Protein AF-A0A431HMB2-F1 (afdb_monomer_lite)

Secondary structure (DSSP, 8-state):
--HHHIIIIIHHHHHHHHHH-TT--------SS---TTTTT-S----SSS---TTS---------------HHHHHHH----STTGGGGS------SSTTSPPPP-----TT--

Radius of gyration: 18.94 Å; chains: 1; bounding box: 45×28×49 Å

Sequence (114 aa):
MPARLARRIVVPALPGFFEHYPDIRLQLSVGDKRVDPLREGLDVVIRVGGPADERCVQRRLGTLAQVNIAAPAYLERYGEPEDLAALAGHYVIGYRAAPDEEAQEWLYVDADGR

pLDDT: mean 86.88, std 9.64, range [54.94, 98.38]

Structure (mmCIF, N/CA/C/O backbone):
data_AF-A0A431HMB2-F1
#
_entry.id   AF-A0A431HMB2-F1
#
loop_
_atom_site.group_PDB
_atom_site.id
_atom_site.type_symbol
_atom_site.label_atom_id
_atom_site.label_alt_id
_atom_site.label_comp_id
_atom_site.label_asym_id
_atom_site.label_entity_id
_atom_site.label_seq_id
_atom_site.pdbx_PDB_ins_code
_atom_site.Cartn_x
_atom_site.Cartn_y
_atom_site.Cartn_z
_atom_site.occupancy
_atom_site.B_iso_or_equiv
_atom_site.auth_seq_id
_atom_site.auth_comp_id
_atom_site.auth_asym_id
_atom_site.auth_atom_id
_atom_site.pdbx_PDB_model_num
ATOM 1 N N . MET A 1 1 ? -5.819 5.941 4.331 1.00 88.69 1 MET A N 1
ATOM 2 C CA . MET A 1 1 ? -5.322 4.554 4.130 1.00 88.69 1 MET A CA 1
ATOM 3 C C . MET A 1 1 ? -5.307 4.239 2.638 1.00 88.69 1 MET A C 1
ATOM 5 O O . MET A 1 1 ? -6.287 4.595 1.989 1.00 88.69 1 MET A O 1
ATOM 9 N N . PRO A 1 2 ? -4.290 3.533 2.102 1.00 88.69 2 PRO A N 1
ATOM 10 C CA . PRO A 1 2 ? -4.230 3.187 0.682 1.00 88.69 2 PRO A CA 1
ATOM 11 C C . PRO A 1 2 ? -5.437 2.386 0.186 1.00 88.69 2 PRO A C 1
ATOM 13 O O . PRO A 1 2 ? -5.875 1.422 0.829 1.00 88.69 2 PRO A O 1
ATOM 16 N N . ALA A 1 3 ? -5.948 2.739 -0.996 1.00 90.75 3 ALA A N 1
ATOM 17 C CA . ALA A 1 3 ? -7.209 2.197 -1.515 1.00 90.75 3 ALA A CA 1
ATOM 18 C C . ALA A 1 3 ? -7.197 0.679 -1.727 1.00 90.75 3 ALA A C 1
ATOM 20 O O . ALA A 1 3 ? -8.194 -0.006 -1.474 1.00 90.75 3 ALA A O 1
ATOM 21 N N . ARG A 1 4 ? -6.056 0.124 -2.148 1.00 90.12 4 ARG A N 1
ATOM 22 C CA . ARG A 1 4 ? -5.918 -1.324 -2.353 1.00 90.12 4 ARG A CA 1
ATOM 23 C C . ARG A 1 4 ? -6.013 -2.101 -1.041 1.00 90.12 4 ARG A C 1
ATOM 25 O O . ARG A 1 4 ? -6.713 -3.109 -1.017 1.00 90.12 4 ARG A O 1
ATOM 32 N N . LEU A 1 5 ? -5.388 -1.621 0.037 1.00 91.81 5 LEU A N 1
ATOM 33 C CA . LEU A 1 5 ? -5.487 -2.251 1.360 1.00 91.81 5 LEU A CA 1
ATOM 34 C C . LEU A 1 5 ? -6.914 -2.181 1.903 1.00 91.81 5 LEU A C 1
ATOM 36 O O . LEU A 1 5 ? -7.443 -3.192 2.366 1.00 91.81 5 LEU A O 1
ATOM 40 N N . ALA A 1 6 ? -7.554 -1.015 1.768 1.00 94.50 6 ALA A N 1
ATOM 41 C CA . ALA A 1 6 ? -8.943 -0.817 2.163 1.00 94.50 6 ALA A CA 1
ATOM 42 C C . ALA A 1 6 ? -9.854 -1.871 1.521 1.00 94.50 6 ALA A C 1
ATOM 44 O O . ALA A 1 6 ? -10.526 -2.634 2.210 1.00 94.50 6 ALA A O 1
ATOM 45 N N . ARG A 1 7 ? -9.818 -1.954 0.186 1.00 95.06 7 ARG A N 1
ATOM 46 C CA . ARG A 1 7 ? -10.714 -2.802 -0.606 1.00 95.06 7 ARG A CA 1
ATOM 47 C C . ARG A 1 7 ? -10.401 -4.294 -0.498 1.00 95.06 7 ARG A C 1
ATOM 49 O O . ARG A 1 7 ? -11.319 -5.101 -0.594 1.00 95.06 7 ARG A O 1
ATOM 56 N N . ARG A 1 8 ? -9.125 -4.678 -0.403 1.00 94.56 8 ARG A N 1
ATOM 57 C CA . ARG A 1 8 ? -8.709 -6.091 -0.476 1.00 94.56 8 ARG A CA 1
ATOM 58 C C . ARG A 1 8 ? -8.589 -6.765 0.885 1.00 94.56 8 ARG A C 1
ATOM 60 O O . ARG A 1 8 ? -8.676 -7.984 0.923 1.00 94.56 8 ARG A O 1
ATOM 67 N N . ILE A 1 9 ? -8.365 -6.002 1.956 1.00 93.50 9 ILE A N 1
ATOM 68 C CA . ILE A 1 9 ? -8.044 -6.557 3.278 1.00 93.50 9 ILE A CA 1
ATOM 69 C C . ILE A 1 9 ? -9.023 -6.050 4.334 1.00 93.50 9 ILE A C 1
ATOM 71 O O . ILE A 1 9 ? -9.699 -6.853 4.965 1.00 93.50 9 ILE A O 1
ATOM 75 N N . VAL A 1 10 ? -9.132 -4.729 4.509 1.00 94.94 10 VAL A N 1
ATOM 76 C CA . VAL A 1 10 ? -9.878 -4.156 5.644 1.00 94.94 10 VAL A CA 1
ATOM 77 C C . VAL A 1 10 ? -11.383 -4.325 5.476 1.00 94.94 10 VAL A C 1
ATOM 79 O O . VAL A 1 10 ? -12.014 -4.942 6.324 1.00 94.94 10 VAL A O 1
ATOM 82 N N . VAL A 1 11 ? -11.960 -3.824 4.378 1.00 96.62 11 VAL A N 1
ATOM 83 C CA . VAL A 1 11 ? -13.413 -3.859 4.139 1.00 96.62 11 VAL A CA 1
ATOM 84 C C . VAL A 1 11 ? -13.976 -5.288 4.173 1.00 96.62 11 VAL A C 1
ATOM 86 O O . VAL A 1 11 ? -14.976 -5.491 4.859 1.00 96.62 11 VAL A O 1
ATOM 89 N N . PRO A 1 12 ? -13.348 -6.298 3.532 1.00 97.88 12 PRO A N 1
ATOM 90 C CA . PRO A 1 12 ? -13.815 -7.682 3.627 1.00 97.88 12 PRO A CA 1
ATOM 91 C C . PRO A 1 12 ? -13.794 -8.274 5.045 1.00 97.88 12 PRO A C 1
ATOM 93 O O . PRO A 1 12 ? -14.567 -9.185 5.321 1.00 97.88 12 PRO A O 1
ATOM 96 N N . ALA A 1 13 ? -12.935 -7.776 5.940 1.00 97.00 13 ALA A N 1
ATOM 97 C CA . ALA A 1 13 ? -12.833 -8.244 7.323 1.00 97.00 13 ALA A CA 1
ATOM 98 C C . ALA A 1 13 ? -13.796 -7.524 8.290 1.00 97.00 13 ALA A C 1
ATOM 100 O O . ALA A 1 13 ? -13.977 -7.974 9.422 1.00 97.00 13 ALA A O 1
ATOM 101 N N . LEU A 1 14 ? -14.427 -6.422 7.861 1.00 97.25 14 LEU A N 1
ATOM 102 C CA . LEU A 1 14 ? -15.315 -5.625 8.712 1.00 97.25 14 LEU A CA 1
ATOM 103 C C . LEU A 1 14 ? -16.530 -6.383 9.266 1.00 97.25 14 LEU A C 1
ATOM 105 O O . LEU A 1 14 ? -16.851 -6.133 10.424 1.00 97.25 14 LEU A O 1
ATOM 109 N N . PRO A 1 15 ? -17.199 -7.297 8.530 1.00 97.94 15 PRO A N 1
ATOM 110 C CA . PRO A 1 15 ? -18.327 -8.040 9.091 1.00 97.94 15 PRO A CA 1
ATOM 111 C C . PRO A 1 15 ? -17.944 -8.792 10.370 1.00 97.94 15 PRO A C 1
ATOM 113 O O . PRO A 1 15 ? -18.532 -8.553 11.420 1.00 97.94 15 PRO A O 1
ATOM 116 N N . GLY A 1 16 ? -16.872 -9.591 10.317 1.00 98.31 16 GLY A N 1
ATOM 117 C CA . GLY A 1 16 ? -16.367 -10.303 11.491 1.00 98.31 16 GLY A CA 1
ATOM 118 C C . GLY A 1 16 ? -15.877 -9.357 12.590 1.00 98.31 16 GLY A C 1
ATOM 119 O O . GLY A 1 16 ? -16.065 -9.637 13.769 1.00 98.31 16 GLY A O 1
ATOM 120 N N . PHE A 1 17 ? -15.297 -8.207 12.235 1.00 98.06 17 PHE A N 1
ATOM 121 C CA . PHE A 1 17 ? -14.912 -7.195 13.221 1.00 98.06 17 PHE A CA 1
ATOM 122 C C . PHE A 1 17 ? -16.124 -6.640 13.986 1.00 98.06 17 PHE A C 1
ATOM 124 O O . PHE A 1 17 ? -16.083 -6.577 15.211 1.00 98.06 17 PHE A O 1
ATOM 131 N N . PHE A 1 18 ? -17.211 -6.284 13.298 1.00 98.31 18 PHE A N 1
ATOM 132 C CA . PHE A 1 18 ? -18.414 -5.755 13.949 1.00 98.31 18 PHE A CA 1
ATOM 133 C C . PHE A 1 18 ? -19.187 -6.815 14.738 1.00 98.31 18 PHE A C 1
ATOM 135 O O . PHE A 1 18 ? -19.814 -6.475 15.736 1.00 98.31 18 PHE A O 1
ATOM 142 N N . GLU A 1 19 ? -19.103 -8.090 14.355 1.00 98.31 19 GLU A N 1
ATOM 143 C CA . GLU A 1 19 ? -19.627 -9.192 15.174 1.00 98.31 19 GLU A CA 1
ATOM 144 C C . GLU A 1 19 ? -18.907 -9.293 16.527 1.00 98.31 19 GLU A C 1
ATOM 146 O O . GLU A 1 19 ? -19.548 -9.502 17.554 1.00 98.31 19 GLU A O 1
ATOM 151 N N . HIS A 1 20 ? -17.582 -9.112 16.545 1.00 98.38 20 HIS A N 1
ATOM 152 C CA . HIS A 1 20 ? -16.788 -9.163 17.778 1.00 98.38 20 HIS A CA 1
ATOM 153 C C . HIS A 1 20 ? -16.853 -7.858 18.586 1.00 98.38 20 HIS A C 1
ATOM 155 O O . HIS A 1 20 ? -16.676 -7.884 19.805 1.00 98.38 20 HIS A O 1
ATOM 161 N N . TYR A 1 21 ? -17.098 -6.724 17.923 1.00 98.06 21 TYR A N 1
ATOM 162 C CA . TYR A 1 21 ? -17.083 -5.388 18.522 1.00 98.06 21 TYR A CA 1
ATOM 163 C C . TYR A 1 21 ? -18.300 -4.547 18.085 1.00 98.06 21 TYR A C 1
ATOM 165 O O . TYR A 1 21 ? -18.144 -3.575 17.338 1.00 98.06 21 TYR A O 1
ATOM 173 N N . PRO A 1 22 ? -19.515 -4.883 18.554 1.00 97.62 22 PRO A N 1
ATOM 174 C CA . PRO A 1 22 ? -20.759 -4.281 18.062 1.00 97.62 22 PRO A CA 1
ATOM 175 C C . PRO A 1 22 ? -20.928 -2.796 18.416 1.00 97.62 22 PRO A C 1
ATOM 177 O O . PRO A 1 22 ? -21.618 -2.070 17.704 1.00 97.62 22 PRO A O 1
ATOM 180 N N . ASP A 1 23 ? -20.279 -2.321 19.482 1.00 98.25 23 ASP A N 1
ATOM 181 C CA . ASP A 1 23 ? -20.394 -0.930 19.942 1.00 98.25 23 ASP A CA 1
ATOM 182 C C . ASP A 1 23 ? -19.453 0.036 19.199 1.00 98.25 23 ASP A C 1
ATOM 184 O O . ASP A 1 23 ? -19.543 1.260 19.357 1.00 98.25 23 ASP A O 1
ATOM 188 N N . ILE A 1 24 ? -18.532 -0.486 18.380 1.00 97.19 24 ILE A N 1
ATOM 189 C CA . ILE A 1 24 ? -17.585 0.345 17.635 1.00 97.19 24 ILE A CA 1
ATOM 190 C C . ILE A 1 24 ? -18.273 0.946 16.410 1.00 97.19 24 ILE A C 1
ATOM 192 O O . ILE A 1 24 ? -18.699 0.247 15.492 1.00 97.19 24 ILE A O 1
ATOM 196 N N . ARG A 1 25 ? -18.279 2.279 16.341 1.00 96.00 25 ARG A N 1
ATOM 197 C CA . ARG A 1 25 ? -18.601 3.021 15.117 1.00 96.00 25 ARG A CA 1
ATOM 198 C C . ARG A 1 25 ? -17.316 3.344 14.372 1.00 96.00 25 ARG A C 1
ATOM 200 O O . ARG A 1 25 ? -16.444 4.018 14.910 1.00 96.00 25 ARG A O 1
ATOM 207 N N . LEU A 1 26 ? -17.213 2.879 13.131 1.00 95.12 26 LEU A N 1
ATOM 208 C CA . LEU A 1 26 ? -16.029 3.071 12.301 1.00 95.12 26 LEU A CA 1
ATOM 209 C C . LEU A 1 26 ? -16.276 4.144 11.238 1.00 95.12 26 LEU A C 1
ATOM 211 O O . LEU A 1 26 ? -17.196 4.024 10.431 1.00 95.12 26 LEU A O 1
ATOM 215 N N . GLN A 1 27 ? -15.396 5.142 11.181 1.00 95.12 27 GLN A N 1
ATOM 216 C CA . GLN A 1 27 ? -15.281 6.050 10.044 1.00 95.12 27 GLN A CA 1
ATOM 217 C C . GLN A 1 27 ? -13.992 5.732 9.286 1.00 95.12 27 GLN A C 1
ATOM 219 O O . GLN A 1 27 ? -12.905 5.738 9.857 1.00 95.12 27 GLN A O 1
ATOM 224 N N . LEU A 1 28 ? -14.111 5.434 7.991 1.00 93.44 28 LEU A N 1
ATOM 225 C CA . LEU A 1 28 ? -12.984 5.012 7.163 1.00 93.44 28 LEU A CA 1
ATOM 226 C C . LEU A 1 28 ? -12.655 6.076 6.114 1.00 93.44 28 LEU A C 1
ATOM 228 O O . LEU A 1 28 ? -13.482 6.371 5.255 1.00 93.44 28 LEU A O 1
ATOM 232 N N . SER A 1 29 ? -11.429 6.601 6.148 1.00 92.19 29 SER A N 1
ATOM 233 C CA . SER A 1 29 ? -10.899 7.483 5.102 1.00 92.19 29 SER A CA 1
ATOM 234 C C . SER A 1 29 ? -9.874 6.752 4.231 1.00 92.19 29 SER A C 1
ATOM 236 O O . SER A 1 29 ? -8.893 6.161 4.713 1.00 92.19 29 SER A O 1
ATOM 238 N N . VAL A 1 30 ? -10.109 6.785 2.920 1.00 92.19 30 VAL A N 1
ATOM 239 C CA . VAL A 1 30 ? -9.316 6.077 1.915 1.00 92.19 30 VAL A CA 1
ATOM 240 C C . VAL A 1 30 ? -8.680 7.084 0.968 1.00 92.19 30 VAL A C 1
ATOM 242 O O . VAL A 1 30 ? -9.356 7.932 0.399 1.00 92.19 30 VAL A O 1
ATOM 245 N N . GLY A 1 31 ? -7.369 6.968 0.800 1.00 87.62 31 GLY A N 1
ATOM 246 C CA . GLY A 1 31 ? -6.561 7.876 0.006 1.00 87.62 31 GLY A CA 1
ATOM 247 C C . GLY A 1 31 ? -5.082 7.553 0.164 1.00 87.62 31 GLY A C 1
ATOM 248 O O . GLY A 1 31 ? -4.658 7.049 1.213 1.00 87.62 31 GLY A O 1
ATOM 249 N N . ASP A 1 32 ? -4.330 7.837 -0.895 1.00 80.69 32 ASP A N 1
ATOM 250 C CA . ASP A 1 32 ? -2.886 7.606 -0.960 1.00 80.69 32 ASP A CA 1
ATOM 251 C C . ASP A 1 32 ? -2.078 8.822 -0.468 1.00 80.69 32 ASP A C 1
ATOM 253 O O . ASP A 1 32 ? -0.906 8.690 -0.129 1.00 80.69 32 ASP A O 1
ATOM 257 N N . LYS A 1 33 ? -2.726 9.990 -0.348 1.00 79.75 33 LYS A N 1
ATOM 258 C CA . LYS A 1 33 ? -2.121 11.223 0.160 1.00 79.75 33 LYS A CA 1
ATOM 259 C C . LYS A 1 33 ? -1.625 11.056 1.600 1.00 79.75 33 LYS A C 1
ATOM 261 O O . LYS A 1 33 ? -2.301 10.454 2.445 1.00 79.75 33 LYS A O 1
ATOM 266 N N . ARG A 1 34 ? -0.474 11.661 1.906 1.00 77.38 34 ARG A N 1
ATOM 267 C CA . ARG A 1 34 ? -0.025 11.821 3.293 1.00 77.38 34 ARG A CA 1
ATOM 268 C C . ARG A 1 34 ? -0.954 12.760 4.066 1.00 77.38 34 ARG A C 1
ATOM 270 O O . ARG A 1 34 ? -1.260 13.863 3.628 1.00 77.38 34 ARG A O 1
ATOM 277 N N . VAL A 1 35 ? -1.355 12.293 5.241 1.00 81.25 35 VAL A N 1
ATOM 278 C CA . VAL A 1 35 ? -2.218 12.997 6.195 1.00 81.25 35 VAL A CA 1
ATOM 279 C C . VAL A 1 35 ? -1.465 13.193 7.503 1.00 81.25 35 VAL A C 1
ATOM 281 O O . VAL A 1 35 ? -0.645 12.335 7.863 1.00 81.25 35 VAL A O 1
ATOM 284 N N . ASP A 1 36 ? -1.737 14.298 8.199 1.00 84.44 36 ASP A N 1
ATOM 285 C CA . ASP A 1 36 ? -1.273 14.507 9.577 1.00 84.44 36 ASP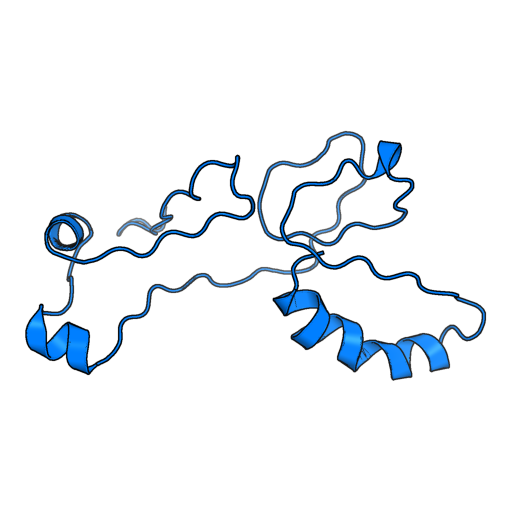 A CA 1
ATOM 286 C C . ASP A 1 36 ? -2.346 13.939 10.520 1.00 84.44 36 ASP A C 1
ATOM 288 O O . ASP A 1 36 ? -3.415 14.544 10.650 1.00 84.44 36 ASP A O 1
ATOM 292 N N . PRO A 1 37 ? -2.098 12.790 11.181 1.00 85.25 37 PRO A N 1
ATOM 293 C CA . PRO A 1 37 ? -3.121 12.132 11.986 1.00 85.25 37 PRO A CA 1
ATOM 294 C C . PRO A 1 37 ? -3.609 13.001 13.146 1.00 85.25 37 PRO A C 1
ATOM 296 O O . PRO A 1 37 ? -4.797 12.989 13.459 1.00 85.25 37 PRO A O 1
ATOM 299 N N . LEU A 1 38 ? -2.713 13.787 13.757 1.00 85.38 38 LEU A N 1
ATOM 300 C CA . LEU A 1 38 ? -3.050 14.632 14.901 1.00 85.38 38 LEU A CA 1
ATOM 301 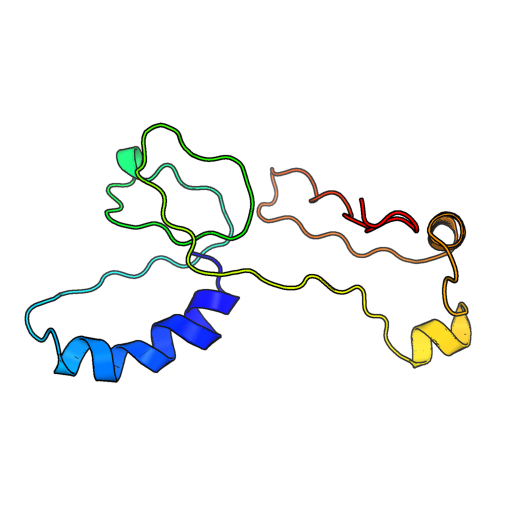C C . LEU A 1 38 ? -3.916 15.814 14.464 1.00 85.38 38 LEU A C 1
ATOM 303 O O . LEU A 1 38 ? -4.904 16.128 15.125 1.00 85.38 38 LEU A O 1
ATOM 307 N N . ARG A 1 39 ? -3.560 16.478 13.356 1.00 86.62 39 ARG A N 1
ATOM 308 C CA . ARG A 1 39 ? -4.323 17.641 12.865 1.00 86.62 39 ARG A CA 1
ATOM 309 C C . ARG A 1 39 ? -5.676 17.247 12.282 1.00 86.62 39 ARG A C 1
ATOM 311 O O . ARG A 1 39 ? -6.608 18.041 12.358 1.00 86.62 39 ARG A O 1
ATOM 318 N N . GLU A 1 40 ? -5.776 16.054 11.705 1.00 85.81 40 GLU A N 1
ATOM 319 C CA . GLU A 1 40 ? -7.002 15.550 11.075 1.00 85.81 40 GLU A CA 1
ATOM 320 C C . GLU A 1 40 ? -7.899 14.752 12.037 1.00 85.81 40 GLU A C 1
ATOM 322 O O . GLU A 1 40 ? -8.977 14.318 11.639 1.00 85.81 40 GLU A O 1
ATOM 327 N N . GLY A 1 41 ? -7.488 14.582 13.300 1.00 89.06 41 GLY A N 1
ATOM 328 C CA . GLY A 1 41 ? -8.275 13.874 14.314 1.00 89.06 41 GLY A CA 1
ATOM 329 C C . GLY A 1 41 ? -8.430 12.380 14.020 1.00 89.06 41 GLY A C 1
ATOM 330 O O . GLY A 1 41 ? -9.493 11.814 14.258 1.00 89.06 41 GLY A O 1
ATOM 331 N N . LEU A 1 42 ? -7.396 11.754 13.452 1.00 91.25 42 LEU A N 1
ATOM 332 C CA . LEU A 1 42 ? -7.386 10.333 13.111 1.00 91.25 42 LEU A CA 1
ATOM 333 C C . LEU A 1 42 ? -6.797 9.509 14.259 1.00 91.25 42 LEU A C 1
ATOM 335 O O . LEU A 1 42 ? -5.633 9.688 14.616 1.00 91.25 42 LEU A O 1
ATOM 339 N N . ASP A 1 43 ? -7.561 8.536 14.758 1.00 92.00 43 ASP A N 1
ATOM 340 C CA . ASP A 1 43 ? -7.095 7.623 15.811 1.00 92.00 43 ASP A CA 1
ATOM 341 C C . ASP A 1 43 ? -6.055 6.615 15.298 1.00 92.00 43 ASP A C 1
ATOM 343 O O . ASP A 1 43 ? -5.108 6.254 15.997 1.00 92.00 43 ASP A O 1
ATOM 347 N N . VAL A 1 44 ? -6.237 6.130 14.063 1.00 91.81 44 VAL A N 1
ATOM 348 C CA . VAL A 1 44 ? -5.399 5.090 13.451 1.00 91.81 44 VAL A CA 1
ATOM 349 C C . VAL A 1 44 ? -5.156 5.402 11.982 1.00 91.81 44 VAL A C 1
ATOM 351 O O . VAL A 1 44 ? -6.086 5.655 11.215 1.00 91.81 44 VAL A O 1
ATOM 354 N N . VAL A 1 45 ? -3.897 5.291 11.555 1.00 91.06 45 VAL A N 1
ATOM 355 C CA . VAL A 1 45 ? -3.517 5.406 10.145 1.00 91.06 45 VAL A CA 1
ATOM 356 C C . VAL A 1 45 ? -2.760 4.162 9.702 1.00 91.06 45 VAL A C 1
ATOM 358 O O . VAL A 1 45 ? -1.723 3.807 10.253 1.00 91.06 45 VAL A O 1
ATOM 361 N N . ILE A 1 46 ? -3.271 3.515 8.654 1.00 90.50 46 ILE A N 1
ATOM 362 C CA . ILE A 1 46 ? -2.614 2.394 7.976 1.00 90.50 46 ILE A CA 1
ATOM 363 C C . ILE A 1 46 ? -1.956 2.930 6.704 1.00 90.50 46 ILE A C 1
ATOM 365 O O . ILE A 1 46 ? -2.650 3.493 5.848 1.00 90.50 46 ILE A O 1
ATOM 369 N N . ARG A 1 47 ? -0.634 2.752 6.575 1.00 86.94 47 ARG A N 1
ATOM 370 C CA . ARG A 1 47 ? 0.174 3.194 5.423 1.00 86.94 47 ARG A CA 1
ATOM 371 C C . ARG A 1 47 ? 1.138 2.107 4.949 1.00 86.94 47 ARG A C 1
ATOM 373 O O . ARG A 1 47 ? 1.428 1.162 5.677 1.00 86.94 47 ARG A O 1
ATOM 380 N N . VAL A 1 48 ? 1.621 2.271 3.719 1.00 85.75 48 VAL A N 1
ATOM 381 C CA . VAL A 1 48 ? 2.683 1.464 3.107 1.00 85.75 48 VAL A CA 1
ATOM 382 C C . VAL A 1 48 ? 3.885 2.375 2.891 1.00 85.75 48 VAL A C 1
ATOM 384 O O . VAL A 1 48 ? 3.734 3.429 2.282 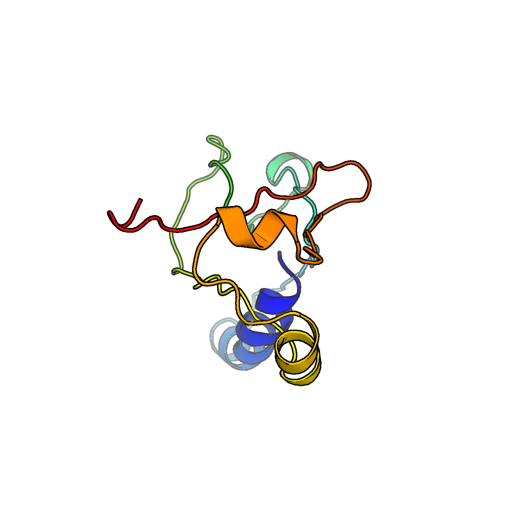1.00 85.75 48 VAL A O 1
ATOM 387 N N . GLY A 1 49 ? 5.054 1.968 3.390 1.00 76.88 49 GLY A N 1
ATOM 388 C CA . GLY A 1 49 ? 6.298 2.730 3.260 1.00 76.88 49 GLY A CA 1
ATOM 389 C C . GLY A 1 49 ? 6.323 4.078 4.002 1.00 76.88 49 GLY A C 1
ATOM 390 O O . GLY A 1 49 ? 5.374 4.462 4.691 1.00 76.88 49 GLY A O 1
ATOM 391 N N . GLY A 1 50 ? 7.436 4.798 3.823 1.00 67.31 50 GLY A N 1
ATOM 392 C CA . GLY A 1 50 ? 7.689 6.141 4.356 1.00 67.31 50 GLY A CA 1
ATOM 393 C C . GLY A 1 50 ? 8.228 6.175 5.796 1.00 67.31 50 GLY A C 1
ATOM 394 O O . GLY A 1 50 ? 8.021 5.226 6.554 1.00 67.31 50 GLY A O 1
ATOM 395 N N . PRO A 1 51 ? 8.921 7.262 6.189 1.00 60.59 51 PRO A N 1
ATOM 396 C CA . PRO A 1 51 ? 9.373 7.435 7.558 1.00 60.59 51 PRO A CA 1
ATOM 397 C C . PRO A 1 51 ? 8.184 7.588 8.510 1.00 60.59 51 PRO A C 1
ATOM 399 O O . PRO A 1 51 ? 7.154 8.193 8.195 1.00 60.59 51 PRO A O 1
ATOM 402 N N . ALA A 1 52 ? 8.383 7.003 9.683 1.00 61.56 52 ALA A N 1
ATOM 403 C CA . ALA A 1 52 ? 7.685 7.261 10.924 1.00 61.56 52 ALA A CA 1
ATOM 404 C C . ALA A 1 52 ? 7.294 8.739 11.103 1.00 61.56 52 ALA A C 1
ATOM 406 O O . ALA A 1 52 ? 8.162 9.605 11.062 1.00 61.56 52 ALA A O 1
ATOM 407 N N . ASP A 1 53 ? 6.023 9.027 11.396 1.00 70.81 53 ASP A N 1
ATOM 408 C CA . ASP A 1 53 ? 5.735 10.222 12.192 1.00 70.81 53 ASP A CA 1
ATOM 409 C C . ASP A 1 53 ? 6.123 9.880 13.634 1.00 70.81 53 ASP A C 1
ATOM 411 O O . ASP A 1 53 ? 5.515 8.997 14.245 1.00 70.81 53 ASP A O 1
ATOM 415 N N . GLU A 1 54 ? 7.169 10.519 14.155 1.00 75.81 54 GLU A N 1
ATOM 416 C CA . GLU A 1 54 ? 7.701 10.248 15.498 1.00 75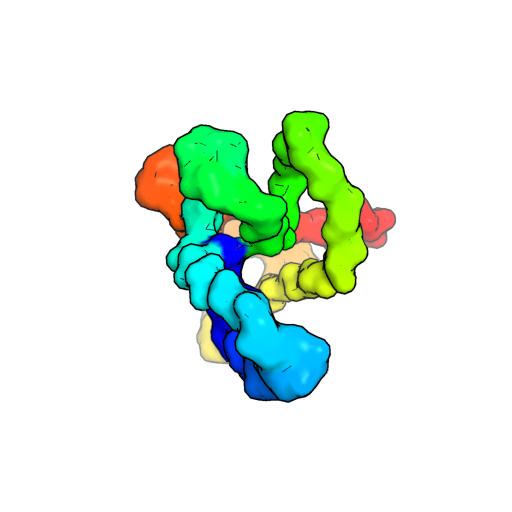.81 54 GLU A CA 1
ATOM 417 C C . GLU A 1 54 ? 6.682 10.542 16.607 1.00 75.81 54 GLU A C 1
ATOM 419 O O . GLU A 1 54 ? 6.799 10.025 17.717 1.00 75.81 54 GLU A O 1
ATOM 424 N N . ARG A 1 55 ? 5.637 11.322 16.301 1.00 83.88 55 ARG A N 1
ATOM 425 C CA . ARG A 1 55 ? 4.531 11.620 17.221 1.00 83.88 55 ARG A CA 1
ATOM 426 C C . ARG A 1 55 ? 3.549 10.451 17.365 1.00 83.88 55 ARG A C 1
ATOM 428 O O . ARG A 1 55 ? 2.666 10.509 18.218 1.00 83.88 55 ARG A O 1
ATOM 435 N N . CYS A 1 56 ? 3.668 9.406 16.543 1.00 84.69 56 CYS A N 1
ATOM 436 C CA . CYS A 1 56 ? 2.766 8.257 16.536 1.00 84.69 56 CYS A CA 1
ATOM 437 C C . CYS A 1 56 ? 3.470 6.971 16.986 1.00 84.69 56 CYS A C 1
ATOM 439 O O . CYS A 1 56 ? 4.558 6.633 16.516 1.00 84.69 56 CYS A O 1
ATOM 441 N N . VAL A 1 57 ? 2.783 6.184 17.822 1.00 88.56 57 VAL A N 1
ATOM 442 C CA . VAL A 1 57 ? 3.183 4.797 18.097 1.00 88.56 57 VAL A CA 1
ATOM 443 C C . VAL A 1 57 ? 3.025 3.971 16.825 1.00 88.56 57 VAL A C 1
ATOM 445 O O . VAL A 1 57 ? 1.998 4.033 16.149 1.00 88.56 57 VAL A O 1
ATOM 448 N N . GLN A 1 58 ? 4.038 3.167 16.511 1.00 87.56 58 GLN A N 1
ATOM 449 C CA . GLN A 1 58 ? 4.074 2.374 15.288 1.00 87.56 58 GLN A CA 1
ATOM 450 C C . GLN A 1 58 ? 4.022 0.884 15.567 1.00 87.56 58 GLN A C 1
ATOM 452 O O . GLN A 1 58 ? 4.675 0.361 16.469 1.00 87.56 58 GLN A O 1
ATOM 457 N N . ARG A 1 59 ? 3.272 0.184 14.716 1.00 89.50 59 ARG A N 1
ATOM 458 C CA . ARG A 1 59 ? 3.198 -1.271 14.707 1.00 89.50 59 ARG A CA 1
ATOM 459 C C . ARG A 1 59 ? 3.297 -1.775 13.276 1.00 89.50 59 ARG A C 1
ATOM 461 O O . ARG A 1 59 ? 2.444 -1.472 12.445 1.00 89.50 59 ARG A O 1
ATOM 468 N N . ARG A 1 60 ? 4.317 -2.590 12.995 1.00 90.00 60 ARG A N 1
ATOM 469 C CA . ARG A 1 60 ? 4.436 -3.285 11.708 1.00 90.00 60 ARG A CA 1
ATOM 470 C C . ARG A 1 60 ? 3.318 -4.324 11.591 1.00 90.00 60 ARG A C 1
ATOM 472 O O . ARG A 1 60 ? 3.246 -5.234 12.412 1.00 90.00 60 ARG A O 1
ATOM 479 N N . LEU A 1 61 ? 2.467 -4.187 10.572 1.00 91.12 61 LEU A N 1
ATOM 480 C CA . LEU A 1 61 ? 1.387 -5.143 10.279 1.00 91.12 61 LEU A CA 1
ATOM 481 C C . LEU A 1 61 ? 1.827 -6.257 9.320 1.00 91.12 61 LEU A C 1
ATOM 483 O O . LEU A 1 61 ? 1.266 -7.345 9.344 1.00 91.12 61 LEU A O 1
ATOM 487 N N . GLY A 1 62 ? 2.837 -5.995 8.490 1.00 90.12 62 GLY A N 1
ATOM 488 C CA . GLY A 1 62 ? 3.358 -6.946 7.515 1.00 90.12 62 GLY A CA 1
ATOM 489 C C . GLY A 1 62 ? 4.301 -6.277 6.523 1.00 90.12 62 GLY A C 1
ATOM 490 O O . GLY A 1 62 ? 4.706 -5.129 6.717 1.00 90.12 62 GLY A O 1
ATOM 491 N N . THR A 1 63 ? 4.633 -7.005 5.463 1.00 88.44 63 THR A N 1
ATOM 492 C CA . THR A 1 63 ? 5.410 -6.529 4.316 1.00 88.44 63 THR A CA 1
ATOM 493 C C . THR A 1 63 ? 4.591 -6.706 3.040 1.00 88.44 63 THR A C 1
ATOM 495 O O . THR A 1 63 ? 3.740 -7.590 2.950 1.00 88.44 63 THR A O 1
ATOM 498 N N . LEU A 1 64 ? 4.826 -5.842 2.054 1.00 84.38 64 LEU A N 1
ATOM 499 C CA . LEU A 1 64 ? 4.237 -5.953 0.722 1.00 84.38 64 LEU A CA 1
ATOM 500 C C . LEU A 1 64 ? 5.375 -6.102 -0.278 1.00 84.38 64 LEU A C 1
ATOM 502 O O . LEU A 1 64 ? 6.277 -5.269 -0.301 1.00 84.38 64 LEU A O 1
ATOM 506 N N . ALA A 1 65 ? 5.331 -7.161 -1.082 1.00 83.12 65 ALA A N 1
ATOM 507 C CA . ALA A 1 65 ? 6.274 -7.332 -2.175 1.00 83.12 65 ALA A CA 1
ATOM 508 C C . ALA A 1 65 ? 5.930 -6.349 -3.300 1.00 83.12 65 ALA A C 1
ATOM 510 O O . ALA A 1 65 ? 4.784 -6.294 -3.755 1.00 83.12 65 ALA A O 1
ATOM 511 N N . GLN A 1 66 ? 6.926 -5.587 -3.744 1.00 80.50 66 GLN A N 1
ATOM 512 C CA . GLN A 1 66 ? 6.844 -4.773 -4.948 1.00 80.50 66 GLN A CA 1
ATOM 513 C C . GLN A 1 66 ? 7.539 -5.538 -6.074 1.00 80.50 66 GLN A C 1
ATOM 515 O O . GLN A 1 66 ? 8.660 -6.007 -5.900 1.00 80.50 66 GLN A O 1
ATOM 520 N N . VAL A 1 67 ? 6.855 -5.703 -7.205 1.00 85.06 67 VAL A N 1
ATOM 521 C CA . VAL A 1 67 ? 7.381 -6.410 -8.377 1.00 85.06 67 VAL A CA 1
ATOM 522 C C . VAL A 1 67 ? 7.196 -5.550 -9.615 1.00 85.06 67 VAL A C 1
ATOM 524 O O . VAL A 1 67 ? 6.163 -4.894 -9.770 1.00 85.06 67 VAL A O 1
ATOM 527 N N . ASN A 1 68 ? 8.192 -5.576 -10.494 1.00 85.62 68 ASN A N 1
ATOM 528 C CA . ASN A 1 68 ? 8.108 -4.956 -11.807 1.00 85.62 68 ASN A CA 1
ATOM 529 C C . ASN A 1 68 ? 7.470 -5.950 -12.771 1.00 85.62 68 ASN A C 1
ATOM 531 O O . ASN A 1 68 ? 7.819 -7.129 -12.780 1.00 85.62 68 ASN A O 1
ATOM 535 N N . ILE A 1 69 ? 6.505 -5.480 -13.553 1.00 90.50 69 ILE A N 1
ATOM 536 C CA . ILE A 1 69 ? 5.790 -6.304 -14.524 1.00 90.50 69 ILE A CA 1
ATOM 537 C C . ILE A 1 69 ? 5.629 -5.531 -15.824 1.00 90.50 69 ILE A C 1
ATOM 539 O O . ILE A 1 69 ? 5.439 -4.314 -15.822 1.00 90.50 69 ILE A O 1
ATOM 543 N N . ALA A 1 70 ? 5.650 -6.260 -16.930 1.00 94.06 70 ALA A N 1
ATOM 544 C CA . ALA A 1 70 ? 5.375 -5.739 -18.255 1.00 94.06 70 ALA A CA 1
ATOM 545 C C . ALA A 1 70 ? 4.365 -6.644 -18.965 1.00 94.06 70 ALA A C 1
ATOM 547 O O . ALA A 1 70 ? 4.240 -7.830 -18.659 1.00 94.06 70 ALA A O 1
ATOM 548 N N . ALA A 1 71 ? 3.615 -6.079 -19.911 1.00 97.06 71 ALA A N 1
ATOM 549 C CA . ALA A 1 71 ? 2.732 -6.877 -20.751 1.00 97.06 71 ALA A CA 1
ATOM 550 C C . ALA A 1 71 ? 3.570 -7.778 -21.683 1.00 97.06 71 ALA A C 1
ATOM 552 O O . ALA A 1 71 ? 4.559 -7.292 -22.230 1.00 97.06 71 ALA A O 1
ATOM 553 N N . PRO A 1 72 ? 3.165 -9.031 -21.957 1.00 97.62 72 PRO A N 1
ATOM 554 C CA . PRO A 1 72 ? 3.910 -9.912 -22.864 1.00 97.62 72 PRO A CA 1
ATOM 555 C C . PRO A 1 72 ? 4.183 -9.281 -24.239 1.00 97.62 72 PRO A C 1
ATOM 557 O O . PRO A 1 72 ? 5.320 -9.243 -24.690 1.00 97.62 72 PRO A O 1
ATOM 560 N N . ALA A 1 73 ? 3.171 -8.644 -24.839 1.00 98.06 73 ALA A N 1
ATOM 561 C CA . ALA A 1 73 ? 3.304 -7.948 -26.123 1.00 98.06 73 ALA A CA 1
ATOM 562 C C . ALA A 1 73 ? 4.291 -6.762 -26.095 1.00 98.06 73 ALA A C 1
ATOM 564 O O . ALA A 1 73 ? 4.811 -6.351 -27.132 1.00 98.06 73 ALA A O 1
ATOM 565 N N . TYR A 1 74 ? 4.539 -6.176 -24.920 1.00 97.44 74 TYR A N 1
ATOM 566 C CA . TYR A 1 74 ? 5.563 -5.148 -24.764 1.00 97.44 74 TYR A CA 1
ATOM 567 C C . TYR A 1 74 ? 6.963 -5.771 -24.826 1.00 97.44 74 TYR A C 1
ATOM 569 O O . TYR A 1 74 ? 7.808 -5.288 -25.576 1.00 97.44 74 TYR A O 1
ATOM 577 N N . LEU A 1 75 ? 7.176 -6.874 -24.106 1.00 96.94 75 LEU A N 1
ATOM 578 C CA . LEU A 1 75 ? 8.451 -7.596 -24.084 1.00 96.94 75 LEU A CA 1
ATOM 579 C C . LEU A 1 75 ? 8.790 -8.213 -25.449 1.00 96.94 75 LEU A C 1
ATOM 581 O O . LEU A 1 75 ? 9.935 -8.153 -25.874 1.00 96.94 75 LEU A O 1
ATOM 585 N N . GLU A 1 76 ? 7.802 -8.708 -26.199 1.00 97.56 76 GLU A N 1
ATOM 586 C CA . GLU A 1 76 ? 8.010 -9.189 -27.578 1.00 97.56 76 GLU A CA 1
ATOM 587 C C . GLU A 1 76 ? 8.537 -8.093 -28.516 1.00 97.56 76 GLU A C 1
ATOM 589 O O . GLU A 1 76 ? 9.302 -8.367 -29.440 1.00 97.56 76 GLU A O 1
ATOM 594 N N . ARG A 1 77 ? 8.123 -6.841 -28.292 1.00 97.25 77 ARG A N 1
ATOM 595 C CA . ARG A 1 77 ? 8.485 -5.706 -29.147 1.00 97.25 77 ARG A CA 1
ATOM 596 C C . ARG A 1 77 ? 9.781 -5.016 -28.722 1.00 97.25 77 ARG A C 1
ATOM 598 O O . ARG A 1 77 ? 10.477 -4.487 -29.586 1.00 97.25 77 ARG A O 1
ATOM 605 N N . TYR A 1 78 ? 10.061 -4.961 -27.423 1.00 96.31 78 TYR A N 1
ATOM 606 C CA . TYR A 1 78 ? 11.162 -4.175 -26.856 1.00 96.31 78 TYR A CA 1
ATOM 607 C C . TYR A 1 78 ? 12.255 -5.027 -26.191 1.00 96.31 78 TYR A C 1
ATOM 609 O O . TYR A 1 78 ? 13.278 -4.473 -25.807 1.00 96.31 78 TYR A O 1
ATOM 617 N N . GLY A 1 79 ? 12.069 -6.345 -26.091 1.00 95.56 79 GLY A N 1
ATOM 618 C CA . GLY A 1 79 ? 12.943 -7.243 -25.336 1.00 95.56 79 GLY A CA 1
ATOM 619 C C . GLY A 1 79 ? 12.626 -7.261 -23.838 1.00 95.56 79 GLY A C 1
ATOM 620 O O . GLY A 1 79 ? 11.875 -6.423 -23.333 1.00 95.56 79 GLY A O 1
ATOM 621 N N . GLU A 1 80 ? 13.186 -8.239 -23.126 1.00 94.19 80 GLU A N 1
ATOM 622 C CA . GLU A 1 80 ? 13.186 -8.278 -21.662 1.00 94.19 80 GLU A CA 1
ATOM 623 C C . GLU A 1 80 ? 14.450 -7.587 -21.129 1.00 94.19 80 GLU A C 1
ATOM 625 O O . GLU A 1 80 ? 15.546 -7.922 -21.580 1.00 94.19 80 GLU A O 1
ATOM 630 N N . PRO A 1 81 ? 14.332 -6.608 -20.211 1.00 91.62 81 PRO A N 1
ATOM 631 C CA . PRO A 1 81 ? 15.501 -5.962 -19.630 1.00 91.62 81 PRO A CA 1
ATOM 632 C C . PRO A 1 81 ? 16.210 -6.926 -18.671 1.00 91.62 81 PRO A C 1
ATOM 634 O O . PRO A 1 81 ? 15.666 -7.281 -17.627 1.00 91.62 81 PRO A O 1
ATOM 637 N N . GLU A 1 82 ? 17.434 -7.330 -19.015 1.00 88.50 82 GLU A N 1
ATOM 638 C CA . GLU A 1 82 ? 18.252 -8.237 -18.191 1.00 88.50 82 GLU A CA 1
ATOM 639 C C . GLU A 1 82 ? 18.949 -7.520 -17.023 1.00 88.50 82 GLU A C 1
ATOM 641 O O . GLU A 1 82 ? 19.327 -8.150 -16.036 1.00 88.50 82 GLU A O 1
ATOM 646 N N . ASP A 1 83 ? 19.100 -6.196 -17.116 1.00 86.50 83 ASP A N 1
ATOM 647 C CA . ASP A 1 83 ? 19.680 -5.359 -16.073 1.00 86.50 83 ASP A CA 1
ATOM 648 C C . ASP A 1 83 ? 19.015 -3.972 -16.002 1.00 86.50 83 ASP A C 1
ATOM 650 O O . ASP A 1 83 ? 18.128 -3.609 -16.779 1.00 86.50 83 ASP A O 1
ATOM 654 N N . LEU A 1 84 ? 19.440 -3.174 -15.023 1.00 84.69 84 LEU A N 1
ATOM 655 C CA . LEU A 1 84 ? 18.908 -1.829 -14.804 1.00 84.69 84 LEU A CA 1
ATOM 656 C C . LEU A 1 84 ? 19.336 -0.835 -15.881 1.00 84.69 84 LEU A C 1
ATOM 658 O O . LEU A 1 84 ? 18.599 0.112 -16.152 1.00 84.69 84 LEU A O 1
ATOM 662 N N . ALA A 1 85 ? 20.508 -1.025 -16.490 1.00 88.00 85 ALA A N 1
ATOM 663 C CA . ALA A 1 85 ? 20.985 -0.142 -17.548 1.00 88.00 85 ALA A CA 1
ATOM 664 C C . ALA A 1 85 ? 20.120 -0.295 -18.809 1.00 88.00 85 ALA A C 1
ATOM 666 O O . ALA A 1 85 ? 19.818 0.700 -19.476 1.00 88.00 85 ALA A O 1
ATOM 667 N N . ALA A 1 86 ? 19.636 -1.510 -19.083 1.00 90.00 86 ALA A N 1
ATOM 668 C CA . ALA A 1 86 ? 18.717 -1.809 -20.173 1.00 90.00 86 ALA A CA 1
ATOM 669 C C . ALA A 1 86 ? 17.404 -1.014 -20.070 1.00 90.00 86 ALA A C 1
ATOM 671 O O . ALA A 1 86 ? 16.834 -0.644 -21.099 1.00 90.00 86 ALA A O 1
ATOM 672 N N . LEU A 1 87 ? 16.957 -0.648 -18.857 1.00 89.19 87 LEU A N 1
ATOM 673 C CA . LEU A 1 87 ? 15.739 0.150 -18.656 1.00 89.19 87 LEU A CA 1
ATOM 674 C C . LEU A 1 87 ? 15.782 1.524 -19.337 1.00 89.19 87 LEU A C 1
ATOM 676 O O . LEU A 1 87 ? 14.719 2.076 -19.618 1.00 89.19 87 LEU A O 1
ATOM 680 N N . ALA A 1 88 ? 16.963 2.062 -19.665 1.00 89.81 88 ALA A N 1
ATOM 681 C CA . ALA A 1 88 ? 17.079 3.327 -20.394 1.00 89.81 88 ALA A CA 1
ATOM 682 C C . ALA A 1 88 ? 16.415 3.284 -21.789 1.00 89.81 88 ALA A C 1
ATOM 684 O O . ALA A 1 88 ? 16.036 4.326 -22.324 1.00 89.81 88 ALA A O 1
ATOM 685 N N . GLY A 1 89 ? 16.252 2.087 -22.369 1.00 91.38 89 GLY A N 1
ATOM 686 C CA . GLY A 1 89 ? 15.539 1.855 -23.630 1.00 91.38 89 GLY A CA 1
ATOM 687 C C . GLY A 1 89 ? 14.047 1.535 -23.478 1.00 91.38 89 GLY A C 1
ATOM 688 O O . GLY A 1 89 ? 13.361 1.354 -24.487 1.00 91.38 89 GLY A O 1
ATOM 689 N N . HIS A 1 90 ? 13.530 1.460 -22.248 1.00 93.69 90 HIS A N 1
ATOM 690 C CA . HIS A 1 90 ? 12.160 1.044 -21.957 1.00 93.69 90 HIS A CA 1
ATOM 691 C C . HIS A 1 90 ? 11.269 2.201 -21.493 1.00 93.69 90 HIS A C 1
ATOM 693 O O . HIS A 1 90 ? 11.718 3.230 -20.991 1.00 93.69 90 HIS A O 1
ATOM 699 N N . TYR A 1 91 ? 9.956 2.018 -21.640 1.00 92.56 91 TYR A N 1
ATOM 700 C CA . TYR A 1 91 ? 8.977 2.911 -21.037 1.00 92.56 91 TYR A CA 1
ATOM 701 C C . TYR A 1 91 ? 8.783 2.519 -19.581 1.00 92.56 91 TYR A C 1
ATOM 703 O O . TYR A 1 91 ? 8.371 1.402 -19.271 1.00 92.56 91 TYR A O 1
ATOM 711 N N . VAL A 1 92 ? 9.035 3.475 -18.698 1.00 88.38 92 VAL A N 1
ATOM 712 C CA . VAL A 1 92 ? 8.920 3.300 -17.255 1.00 88.38 92 VAL A CA 1
ATOM 713 C C . VAL A 1 92 ? 7.696 4.068 -16.767 1.00 88.38 92 VAL A C 1
ATOM 715 O O . VAL A 1 92 ? 7.554 5.264 -17.025 1.00 88.38 92 VAL A O 1
ATOM 718 N N . ILE A 1 93 ? 6.793 3.382 -16.065 1.00 88.38 93 ILE A N 1
ATOM 719 C CA . ILE A 1 93 ? 5.580 3.989 -15.506 1.00 88.38 93 ILE A CA 1
ATOM 720 C C . ILE A 1 93 ? 5.791 4.206 -14.008 1.00 88.38 93 ILE A C 1
ATOM 722 O O . ILE A 1 93 ? 5.791 3.259 -13.226 1.00 88.38 93 ILE A O 1
ATOM 726 N N . GLY A 1 94 ? 5.985 5.464 -13.610 1.00 84.81 94 GLY A N 1
ATOM 727 C CA . GLY A 1 94 ? 6.119 5.860 -12.208 1.00 84.81 94 GLY A CA 1
ATOM 728 C C . GLY A 1 94 ? 4.779 5.982 -11.478 1.00 84.81 94 GLY A C 1
ATOM 729 O O . GLY A 1 94 ? 3.723 6.151 -12.092 1.00 84.81 94 GLY A O 1
ATOM 730 N N . TYR A 1 95 ? 4.834 5.940 -10.146 1.00 82.38 95 TYR A N 1
ATOM 731 C CA . TYR A 1 95 ? 3.687 6.186 -9.273 1.00 82.38 95 TYR A CA 1
ATOM 732 C C . TYR A 1 95 ? 3.842 7.518 -8.533 1.00 82.38 95 TYR A C 1
ATOM 734 O O . TYR A 1 95 ? 4.914 7.830 -8.019 1.00 82.38 95 TYR A O 1
ATOM 742 N N . ARG A 1 96 ? 2.755 8.293 -8.469 1.00 81.25 96 ARG A N 1
ATOM 743 C CA . ARG A 1 96 ? 2.642 9.541 -7.703 1.00 81.25 96 ARG A CA 1
ATOM 744 C C . ARG A 1 96 ? 1.396 9.458 -6.834 1.00 81.25 96 ARG A C 1
ATOM 746 O O . ARG A 1 96 ? 0.315 9.20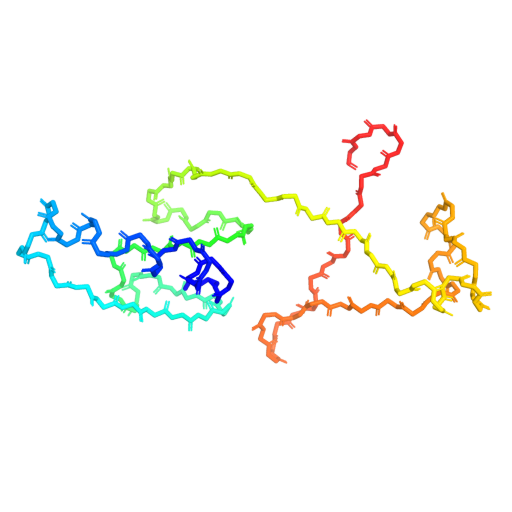1 -7.363 1.00 81.25 96 ARG A O 1
ATOM 753 N N . ALA A 1 97 ? 1.539 9.678 -5.529 1.00 75.19 97 ALA A N 1
ATOM 754 C CA . ALA A 1 97 ? 0.409 9.606 -4.604 1.00 75.19 97 ALA A CA 1
ATOM 755 C C . ALA A 1 97 ? -0.466 10.874 -4.641 1.00 75.19 97 ALA A C 1
ATOM 757 O O . ALA A 1 97 ? -1.666 10.802 -4.368 1.00 75.19 97 ALA A O 1
ATOM 758 N N . ALA A 1 98 ? 0.109 12.020 -5.029 1.00 74.50 98 ALA A N 1
ATOM 759 C CA . ALA A 1 98 ? -0.607 13.275 -5.232 1.00 74.50 98 ALA A CA 1
ATOM 760 C C . ALA A 1 98 ? -0.025 14.093 -6.410 1.00 74.50 98 ALA A C 1
ATOM 762 O O . ALA A 1 98 ? 1.144 13.912 -6.763 1.00 74.50 98 ALA A O 1
ATOM 763 N N . PRO A 1 99 ? -0.811 14.997 -7.035 1.00 78.00 99 PRO A N 1
ATOM 764 C CA . PRO A 1 99 ? -0.364 15.818 -8.169 1.00 78.00 99 PRO A CA 1
ATOM 765 C C . PRO A 1 99 ? 0.781 16.788 -7.862 1.00 78.00 99 PRO A C 1
ATOM 767 O O . PRO A 1 99 ? 1.408 17.288 -8.795 1.00 78.00 99 PRO A O 1
ATOM 770 N N . ASP A 1 100 ? 1.033 17.068 -6.590 1.00 82.06 100 ASP A N 1
ATOM 771 C CA . ASP A 1 100 ? 2.083 17.939 -6.061 1.00 82.06 100 ASP A CA 1
ATOM 772 C C . ASP A 1 100 ? 3.260 17.162 -5.445 1.00 82.06 100 ASP A C 1
ATOM 774 O O . ASP A 1 100 ? 4.303 17.750 -5.179 1.00 82.06 100 ASP A O 1
ATOM 778 N N . GLU A 1 101 ? 3.140 15.841 -5.278 1.00 77.75 101 GLU A N 1
ATOM 779 C CA . GLU A 1 101 ? 4.226 14.992 -4.777 1.00 77.75 101 GLU A CA 1
ATOM 780 C C . GLU A 1 101 ? 5.143 14.526 -5.918 1.00 77.75 101 GLU A C 1
ATOM 782 O O . GLU A 1 101 ? 4.695 14.296 -7.049 1.00 77.75 101 GLU A O 1
ATOM 787 N N . GLU A 1 102 ? 6.435 14.364 -5.633 1.00 77.75 102 GLU A N 1
ATOM 788 C CA . GLU A 1 102 ? 7.369 13.745 -6.575 1.00 77.75 102 GLU A CA 1
ATOM 789 C C . GLU A 1 102 ? 6.978 12.290 -6.861 1.00 77.75 102 GLU A C 1
ATOM 791 O O . GLU A 1 102 ? 6.315 11.620 -6.063 1.00 77.75 102 GLU A O 1
ATOM 796 N N . ALA A 1 103 ? 7.352 11.803 -8.045 1.00 76.69 103 ALA A N 1
ATOM 797 C CA . ALA A 1 103 ? 7.194 10.389 -8.348 1.00 76.69 103 ALA A CA 1
ATOM 798 C C . ALA A 1 103 ? 8.054 9.572 -7.395 1.00 76.69 103 ALA A C 1
ATOM 800 O O . ALA A 1 103 ? 9.209 9.908 -7.146 1.00 76.69 103 ALA A O 1
ATOM 801 N N . GLN A 1 104 ? 7.478 8.491 -6.879 1.00 75.06 104 GLN A N 1
ATOM 802 C CA . GLN A 1 104 ? 8.237 7.544 -6.091 1.00 75.06 104 GLN A CA 1
ATOM 803 C C . GLN A 1 104 ? 9.388 7.012 -6.948 1.00 75.06 104 GLN A C 1
ATOM 805 O O . GLN A 1 104 ? 9.176 6.579 -8.087 1.00 75.06 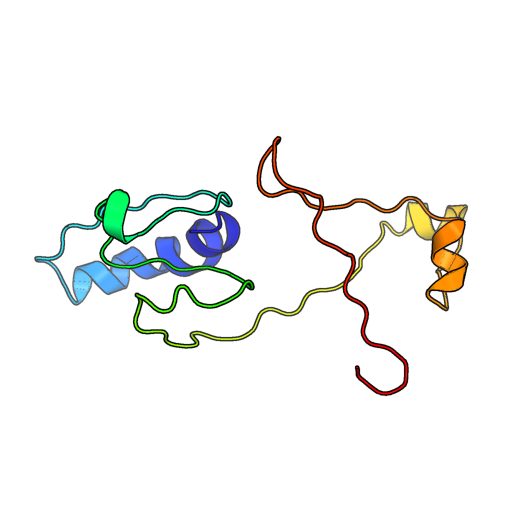104 GLN A O 1
ATOM 810 N N . GLU A 1 105 ? 10.593 7.045 -6.387 1.00 73.50 105 GLU A N 1
ATOM 811 C CA . GLU A 1 105 ? 11.759 6.459 -7.028 1.00 73.50 105 GLU A CA 1
ATOM 812 C C . GLU A 1 105 ? 11.551 4.960 -7.244 1.00 73.50 105 GLU A C 1
ATOM 814 O O . GLU A 1 105 ? 10.901 4.255 -6.459 1.00 73.50 105 GLU A O 1
ATOM 819 N N . TRP A 1 106 ? 12.113 4.470 -8.342 1.00 74.56 106 TRP A N 1
ATOM 820 C CA . TRP A 1 106 ? 12.147 3.046 -8.608 1.00 74.56 106 TRP A CA 1
ATOM 821 C C . TRP A 1 106 ? 13.151 2.395 -7.667 1.00 74.56 106 TRP A C 1
ATOM 823 O O . TRP A 1 106 ? 14.352 2.615 -7.774 1.00 74.56 106 TRP A O 1
ATOM 833 N N . LEU A 1 107 ? 12.633 1.583 -6.751 1.00 71.06 107 LEU A N 1
ATOM 834 C CA . LEU A 1 107 ? 13.448 0.719 -5.915 1.00 71.06 107 LEU A CA 1
ATOM 835 C C . LEU A 1 107 ? 13.704 -0.578 -6.676 1.00 71.06 107 LEU A C 1
ATOM 837 O O . LEU A 1 107 ? 12.765 -1.245 -7.120 1.00 71.06 107 LEU A O 1
ATOM 841 N N . TYR A 1 108 ? 14.973 -0.925 -6.811 1.00 72.50 108 TYR A N 1
ATOM 842 C CA . TYR A 1 108 ? 15.427 -2.214 -7.297 1.00 72.50 108 TYR A CA 1
ATOM 843 C C . TYR A 1 108 ? 16.309 -2.842 -6.232 1.00 72.50 108 TYR A C 1
ATOM 845 O O . TYR A 1 108 ? 16.936 -2.133 -5.454 1.00 72.50 108 TYR A O 1
ATOM 853 N N . VAL A 1 109 ? 16.320 -4.168 -6.216 1.00 67.75 109 VAL A N 1
ATOM 854 C CA . VAL A 1 109 ? 17.260 -4.934 -5.412 1.00 67.75 109 VAL A CA 1
ATOM 855 C C . VAL A 1 109 ? 18.408 -5.308 -6.335 1.00 67.75 109 VAL A C 1
ATOM 857 O O . VAL A 1 109 ? 18.165 -5.926 -7.376 1.00 67.75 109 VAL A O 1
ATOM 860 N N . ASP A 1 110 ? 19.623 -4.874 -6.015 1.00 70.19 110 ASP A N 1
ATOM 861 C CA . ASP A 1 110 ? 20.798 -5.229 -6.815 1.00 70.19 110 ASP A CA 1
ATOM 862 C C . ASP A 1 110 ? 21.193 -6.714 -6.647 1.00 70.19 110 ASP A C 1
ATOM 864 O O . ASP A 1 110 ? 20.576 -7.474 -5.895 1.00 70.19 110 ASP A O 1
ATOM 868 N N . ALA A 1 111 ? 22.231 -7.153 -7.367 1.00 67.75 111 ALA A N 1
ATOM 869 C CA . ALA A 1 111 ? 22.728 -8.529 -7.285 1.00 67.75 111 ALA A CA 1
ATOM 870 C C . ALA A 1 111 ? 23.201 -8.931 -5.869 1.00 67.75 111 ALA A C 1
ATOM 872 O O . ALA A 1 111 ? 23.252 -10.123 -5.564 1.00 67.75 111 ALA A O 1
ATOM 873 N N . ASP A 1 112 ? 23.504 -7.955 -5.006 1.00 74.31 112 ASP A N 1
ATOM 874 C CA . ASP A 1 112 ? 23.919 -8.154 -3.615 1.00 74.31 112 ASP A CA 1
ATOM 875 C C . ASP A 1 112 ? 22.730 -8.157 -2.635 1.00 74.31 112 ASP A C 1
ATOM 877 O O . ASP A 1 112 ? 22.919 -8.331 -1.425 1.00 74.31 112 ASP A O 1
ATOM 881 N N . GLY A 1 113 ? 21.499 -7.986 -3.125 1.00 63.59 113 GLY A N 1
ATOM 882 C CA . GLY A 1 113 ? 20.306 -7.976 -2.287 1.00 63.59 113 GLY A CA 1
ATOM 883 C C . GLY A 1 113 ? 20.030 -6.636 -1.599 1.00 63.59 113 GLY A C 1
ATOM 884 O O . GLY A 1 113 ? 19.285 -6.630 -0.613 1.00 63.59 113 GLY A O 1
ATOM 885 N N . ARG A 1 114 ? 20.635 -5.534 -2.063 1.00 54.94 114 ARG A N 1
ATOM 886 C CA . ARG A 1 114 ? 20.474 -4.190 -1.481 1.00 54.94 114 ARG A CA 1
ATOM 887 C C . ARG A 1 114 ? 19.410 -3.365 -2.180 1.00 54.94 114 ARG A C 1
ATOM 889 O O . ARG A 1 114 ? 19.367 -3.418 -3.426 1.00 54.94 114 ARG A O 1
#

Foldseek 3Di:
DEPCCCVPPVVVCVVVVCVVPVPDDDDDDYALDDDDCVVVVHPDDDHADDDDPPVDDDDDPDHDDDDDDDDPVQCVVQNDDPDPVSCVSDDDDFDDRDPPGDTDDDDDQDPVRD